Protein AF-A0A4W5Q7E8-F1 (afdb_monomer)

Nearest PDB structures (foldseek):
  8beh-assembly1_n  TM=5.334E-01  e=8.353E-01  Arabidopsis 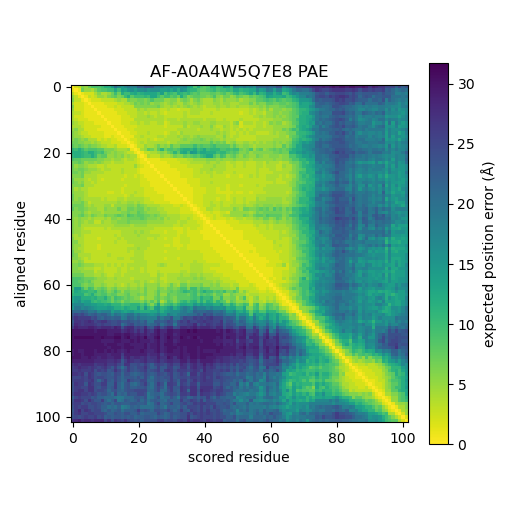thaliana
  8ca5-assembly1_W  TM=6.083E-01  e=1.810E+00  Mus musculus
  7dgs-assembly1_O  TM=5.477E-01  e=2.587E+00  Bos taurus

Secondary structure (DSSP, 8-state):
--HHHHHHHHHHHHHHHHH---HHHHHHHHHHHHHGGG---HHHHHHHHHHHHHHHHHHHHHS-SS-------S-SSS-SSSHHHHHHHHHHHS---GGG--

Radius of gyration: 17.14 Å; Cα contacts (8 Å, |Δi|>4): 45; chains: 1; bounding box: 54×20×30 Å

Mean predicted aligned error: 12.56 Å

Organism: NCBI:txid62062

Solvent-accessible surface area (backbone atoms only — not comparable to full-atom values): 6351 Å² total; per-residue (Å²): 130,57,71,69,60,53,52,51,54,50,52,52,54,52,48,52,56,73,74,44,91,47,65,68,59,47,53,49,48,55,51,51,56,58,71,50,64,78,66,70,55,67,68,61,50,50,51,53,52,54,50,51,51,51,26,50,52,38,23,70,76,67,75,39,48,46,69,67,76,83,80,71,68,92,80,79,82,87,70,100,72,60,77,66,55,59,51,50,53,53,61,56,69,50,74,54,69,77,90,75,77,122

InterPro domains:
  IPR008011 Complex 1 LYR protein domain [PF05347] (20-57)
  IPR040330 LYR motif-containing protein 1 [PTHR14273] (1-100)
  IPR045294 LYRM1, LYR domain [cd20261] (8-68)

pLDDT: mean 73.58, std 14.27, range [37.31, 89.81]

Structure (mmCIF, N/CA/C/O backbone):
data_AF-A0A4W5Q7E8-F1
#
_entry.id   AF-A0A4W5Q7E8-F1
#
loop_
_atom_site.group_PDB
_atom_site.id
_atom_site.type_symbol
_atom_site.label_atom_id
_atom_site.label_alt_id
_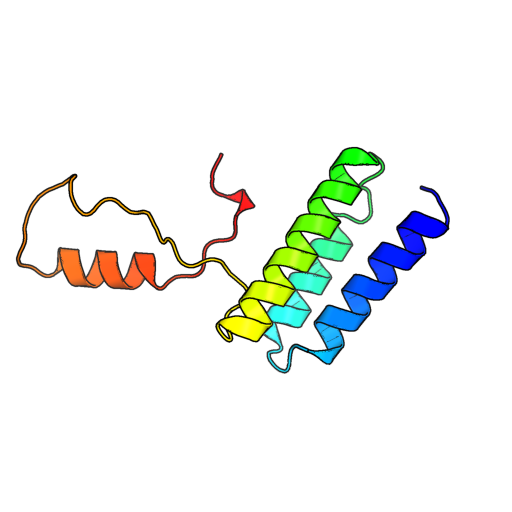atom_site.label_comp_id
_atom_site.label_asym_id
_atom_site.label_entity_id
_atom_site.label_seq_id
_atom_site.pdbx_PDB_ins_code
_atom_site.Cartn_x
_atom_site.Cartn_y
_atom_site.Cartn_z
_atom_site.occupancy
_atom_site.B_iso_or_equiv
_atom_site.auth_seq_id
_atom_site.auth_comp_id
_atom_site.auth_asym_id
_atom_site.auth_atom_id
_atom_site.pdbx_PDB_model_num
ATOM 1 N N . MET A 1 1 ? -13.959 3.168 14.969 1.00 60.72 1 MET A N 1
ATOM 2 C CA . MET A 1 1 ? -13.667 3.667 13.604 1.00 60.72 1 MET A CA 1
ATOM 3 C C . MET A 1 1 ? -14.818 4.525 13.108 1.00 60.72 1 MET A C 1
ATOM 5 O O . MET A 1 1 ? -15.963 4.116 13.254 1.00 60.72 1 MET A O 1
ATOM 9 N N . THR A 1 2 ? -14.532 5.681 12.510 1.00 78.38 2 THR A N 1
ATOM 10 C CA . THR A 1 2 ? -15.559 6.539 11.894 1.00 78.38 2 THR A CA 1
ATOM 11 C C . THR A 1 2 ? -15.922 6.053 10.484 1.00 78.38 2 THR A C 1
ATOM 13 O O . THR A 1 2 ? -15.083 5.491 9.775 1.00 78.38 2 THR A O 1
ATOM 16 N N . THR A 1 3 ? -17.160 6.295 10.042 1.00 74.94 3 THR A N 1
ATOM 17 C CA . THR A 1 3 ? -17.656 5.919 8.701 1.00 74.94 3 THR A CA 1
ATOM 18 C C . THR A 1 3 ? -16.816 6.535 7.576 1.00 74.94 3 THR A C 1
ATOM 20 O O . THR A 1 3 ? -16.521 5.874 6.583 1.00 74.94 3 THR A O 1
ATOM 23 N N . ALA A 1 4 ? -16.342 7.771 7.770 1.00 75.00 4 ALA A N 1
ATOM 24 C CA . ALA A 1 4 ? -15.451 8.460 6.836 1.00 75.00 4 ALA A CA 1
ATOM 25 C C . ALA A 1 4 ? -14.114 7.720 6.640 1.00 75.00 4 ALA A C 1
ATOM 27 O O . ALA A 1 4 ? -13.683 7.512 5.506 1.00 75.00 4 ALA A O 1
ATOM 28 N N . THR A 1 5 ? -13.500 7.244 7.730 1.00 81.00 5 THR A N 1
ATOM 29 C CA . THR A 1 5 ? -12.238 6.484 7.672 1.00 81.00 5 THR A CA 1
ATOM 30 C C . THR A 1 5 ? -12.433 5.154 6.943 1.00 81.00 5 THR A C 1
ATOM 32 O O . THR A 1 5 ? -11.615 4.765 6.113 1.00 81.00 5 THR A O 1
ATOM 35 N N . ARG A 1 6 ? -13.558 4.469 7.190 1.00 82.31 6 ARG A N 1
ATOM 36 C CA . ARG A 1 6 ? -13.902 3.215 6.502 1.00 82.31 6 ARG A CA 1
ATOM 37 C C . ARG A 1 6 ? -14.043 3.414 4.989 1.00 82.31 6 ARG A C 1
ATOM 39 O O . ARG A 1 6 ? -13.516 2.615 4.219 1.00 82.31 6 ARG A O 1
ATOM 46 N N . ASN A 1 7 ? -14.700 4.491 4.562 1.00 86.38 7 ASN A N 1
ATOM 47 C CA . ASN A 1 7 ? -14.868 4.808 3.142 1.00 86.38 7 ASN A CA 1
ATOM 48 C C . ASN A 1 7 ? -13.529 5.130 2.458 1.00 86.38 7 ASN A C 1
ATOM 50 O O . ASN A 1 7 ? -13.303 4.697 1.329 1.00 86.38 7 ASN A O 1
ATOM 54 N N . GLN A 1 8 ? -12.615 5.823 3.147 1.00 85.81 8 GLN A N 1
ATOM 55 C CA . GLN A 1 8 ? -11.262 6.078 2.638 1.00 85.81 8 GLN A CA 1
ATOM 56 C C . GLN A 1 8 ? -10.469 4.782 2.430 1.00 85.81 8 GLN A C 1
ATOM 58 O O . GLN A 1 8 ? -9.892 4.585 1.361 1.00 85.81 8 GLN A O 1
ATOM 63 N N . VAL A 1 9 ? -10.490 3.873 3.410 1.00 85.75 9 VAL A N 1
ATOM 64 C CA . VAL A 1 9 ? -9.826 2.558 3.324 1.00 85.75 9 VAL A CA 1
ATOM 65 C C . VAL A 1 9 ? -10.358 1.753 2.135 1.00 85.75 9 VAL A C 1
ATOM 67 O O . VAL A 1 9 ? -9.576 1.215 1.351 1.00 85.75 9 VAL A O 1
ATOM 70 N N . LEU A 1 10 ? -11.681 1.712 1.956 1.00 86.50 10 LEU A N 1
ATOM 71 C CA . LEU A 1 10 ? -12.310 1.010 0.834 1.00 86.50 10 LEU A CA 1
ATOM 72 C C . LEU A 1 10 ? -11.946 1.631 -0.519 1.00 86.50 10 LEU A C 1
ATOM 74 O O . LEU A 1 10 ? -11.642 0.903 -1.463 1.00 86.50 10 LEU A O 1
ATOM 78 N N . SER A 1 11 ? -11.936 2.962 -0.610 1.00 88.31 11 SER A N 1
ATOM 79 C CA . SER A 1 11 ? -11.531 3.677 -1.824 1.00 88.31 11 SER A CA 1
ATOM 80 C C . SER A 1 11 ? -10.096 3.322 -2.232 1.00 88.31 11 SER A C 1
ATOM 82 O O . SER A 1 11 ? -9.848 2.959 -3.384 1.00 88.31 11 SER A O 1
ATOM 84 N N . GLN A 1 12 ? -9.163 3.323 -1.273 1.00 84.88 12 GLN A N 1
ATOM 85 C CA . GLN A 1 12 ? -7.768 2.945 -1.517 1.00 84.88 12 GLN A CA 1
ATOM 86 C C . GLN A 1 12 ? -7.638 1.480 -1.956 1.00 84.88 12 GLN A C 1
ATOM 88 O O . GLN A 1 12 ? -6.952 1.193 -2.937 1.00 84.88 12 GLN A O 1
ATOM 93 N N . TYR A 1 13 ? -8.353 0.558 -1.306 1.00 84.50 13 TYR A N 1
ATOM 94 C CA . TYR A 1 13 ? -8.370 -0.854 -1.700 1.00 84.50 13 TYR A CA 1
ATOM 95 C C . TYR A 1 13 ? -8.834 -1.046 -3.154 1.00 84.50 13 TYR A C 1
ATOM 97 O O . TYR A 1 13 ? -8.177 -1.734 -3.941 1.00 84.50 13 TYR A O 1
ATOM 105 N N . MET A 1 14 ? -9.927 -0.385 -3.546 1.00 84.81 14 MET A N 1
ATOM 106 C CA . MET A 1 14 ? -10.443 -0.457 -4.917 1.00 84.81 14 MET A CA 1
ATOM 107 C C . MET A 1 14 ? -9.478 0.163 -5.926 1.00 84.81 14 MET A C 1
ATOM 109 O O . MET A 1 14 ? -9.315 -0.360 -7.029 1.00 84.81 14 MET A O 1
ATOM 113 N N . ARG A 1 15 ? -8.797 1.252 -5.555 1.00 85.44 15 ARG A N 1
ATOM 114 C CA . ARG A 1 15 ? -7.789 1.891 -6.404 1.00 85.44 15 ARG A CA 1
ATOM 115 C C . ARG A 1 15 ? -6.626 0.943 -6.687 1.00 85.44 15 ARG A C 1
ATOM 117 O O . ARG A 1 15 ? -6.280 0.782 -7.852 1.00 85.44 15 ARG A O 1
ATOM 124 N N . VAL A 1 16 ? -6.096 0.256 -5.670 1.00 83.44 16 VAL A N 1
ATOM 125 C CA . VAL A 1 16 ? -5.028 -0.750 -5.843 1.00 83.44 16 VAL A CA 1
ATOM 126 C C . VAL A 1 16 ? -5.452 -1.856 -6.809 1.00 83.44 16 VAL A C 1
ATOM 128 O O . VAL A 1 16 ? -4.675 -2.221 -7.691 1.00 83.44 16 VAL A O 1
ATOM 131 N N . PHE A 1 17 ? -6.685 -2.353 -6.679 1.00 81.50 17 PHE A N 1
ATOM 132 C CA . PHE A 1 17 ? -7.214 -3.411 -7.541 1.00 81.50 17 PHE A CA 1
ATOM 133 C C . PHE A 1 17 ? -7.345 -2.973 -9.008 1.00 81.50 17 PHE A C 1
ATOM 135 O O . PHE A 1 17 ? -7.093 -3.765 -9.908 1.00 81.50 17 PHE A O 1
ATOM 142 N N . ARG A 1 18 ? -7.706 -1.707 -9.259 1.00 80.94 18 ARG A N 1
ATOM 143 C CA . ARG A 1 18 ? -7.899 -1.172 -10.620 1.00 80.94 18 ARG A CA 1
ATOM 144 C C . ARG A 1 18 ? -6.599 -0.840 -11.345 1.00 80.94 18 ARG A C 1
ATOM 146 O O . ARG A 1 18 ? -6.560 -0.935 -12.563 1.00 80.94 18 ARG A O 1
ATOM 153 N N . ILE A 1 19 ? -5.567 -0.408 -10.622 1.00 77.62 19 ILE A N 1
ATOM 154 C CA . ILE A 1 19 ? -4.296 0.021 -11.234 1.00 77.62 19 ILE A CA 1
ATOM 155 C C . ILE A 1 19 ? -3.282 -1.119 -11.389 1.00 77.62 19 ILE A C 1
ATOM 157 O O . ILE A 1 19 ? -2.263 -0.949 -12.056 1.00 77.62 19 ILE A O 1
ATOM 161 N N . SER A 1 20 ? -3.501 -2.250 -10.712 1.00 75.44 20 SER A N 1
ATOM 162 C CA . SER A 1 20 ? -2.504 -3.314 -10.602 1.00 75.44 20 SER A CA 1
ATOM 163 C C . SER A 1 20 ? -2.886 -4.534 -11.433 1.00 75.44 20 SER A C 1
ATOM 165 O O . SER A 1 20 ? -3.544 -5.442 -10.938 1.00 75.44 20 SER A O 1
ATOM 167 N N . ASP A 1 21 ? -2.342 -4.643 -12.646 1.00 75.25 21 ASP A N 1
ATOM 168 C CA . ASP A 1 21 ? -2.473 -5.863 -13.471 1.00 75.25 21 ASP A CA 1
ATOM 169 C C . ASP A 1 21 ? -1.674 -7.057 -12.915 1.00 75.25 21 ASP A C 1
ATOM 171 O O . ASP A 1 21 ? -1.783 -8.203 -13.358 1.00 75.25 21 ASP A O 1
ATOM 175 N N . ARG A 1 22 ? -0.817 -6.800 -11.924 1.00 80.69 22 ARG A N 1
ATOM 176 C CA . ARG A 1 22 ? 0.063 -7.801 -11.326 1.00 80.69 22 ARG A CA 1
ATOM 177 C C . ARG A 1 22 ? -0.621 -8.460 -10.137 1.00 80.69 22 ARG A C 1
ATOM 179 O O . ARG A 1 22 ? -0.721 -7.871 -9.061 1.00 80.69 22 ARG A O 1
ATOM 186 N N . ARG A 1 23 ? -0.979 -9.736 -10.306 1.00 81.06 23 ARG A N 1
ATOM 187 C CA . ARG A 1 23 ? -1.629 -10.573 -9.278 1.00 81.06 23 ARG A CA 1
ATOM 188 C C . ARG A 1 23 ? -0.936 -10.527 -7.914 1.00 81.06 23 ARG A C 1
ATOM 190 O O . ARG A 1 23 ? -1.620 -10.472 -6.899 1.00 81.06 23 ARG A O 1
ATOM 197 N N . TYR A 1 24 ? 0.398 -10.496 -7.884 1.00 80.31 24 TYR A N 1
ATOM 198 C CA . TYR A 1 24 ? 1.145 -10.473 -6.623 1.00 80.31 24 TYR A CA 1
ATOM 199 C C . TYR A 1 24 ? 0.928 -9.179 -5.817 1.00 80.31 24 TYR A C 1
ATOM 201 O O . TYR A 1 24 ? 0.913 -9.236 -4.594 1.00 80.31 24 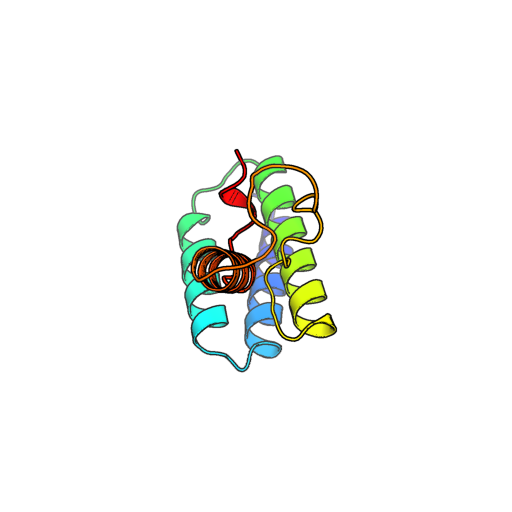TYR A O 1
ATOM 209 N N . ILE A 1 25 ? 0.718 -8.030 -6.478 1.00 80.94 25 ILE A N 1
ATOM 210 C CA . ILE A 1 25 ? 0.448 -6.747 -5.804 1.00 80.94 25 ILE A CA 1
ATOM 211 C C . ILE A 1 25 ? -0.931 -6.801 -5.148 1.00 80.94 25 ILE A C 1
ATOM 213 O O . ILE A 1 25 ? -1.097 -6.411 -3.997 1.00 80.94 25 ILE A O 1
ATOM 217 N N . VAL A 1 26 ? -1.915 -7.337 -5.872 1.00 84.06 26 VAL A N 1
ATOM 218 C CA . VAL A 1 26 ? -3.286 -7.484 -5.373 1.00 84.06 26 VAL A CA 1
ATOM 219 C C . VAL A 1 26 ? -3.342 -8.458 -4.192 1.00 84.06 26 VAL A C 1
ATOM 221 O O . VAL A 1 26 ? -3.977 -8.157 -3.184 1.00 84.06 26 VAL A O 1
ATOM 224 N N . GLN A 1 27 ? -2.652 -9.599 -4.283 1.00 84.88 27 GLN A N 1
ATOM 225 C CA . GLN A 1 27 ? -2.583 -10.589 -3.200 1.00 84.88 27 GLN A CA 1
ATOM 226 C C . GLN A 1 27 ? -1.882 -10.041 -1.952 1.00 84.88 27 GLN A C 1
ATOM 228 O O . GLN A 1 27 ? -2.355 -10.255 -0.833 1.00 84.88 27 GLN A O 1
ATOM 233 N N . GLU A 1 28 ? -0.776 -9.314 -2.125 1.00 85.50 28 GLU A N 1
ATOM 234 C CA . GLU A 1 28 ? -0.087 -8.672 -1.006 1.00 85.50 28 GLU A CA 1
ATOM 235 C C . GLU A 1 28 ? -0.984 -7.615 -0.355 1.00 85.50 28 GLU A C 1
ATOM 237 O O . GLU A 1 28 ? -1.167 -7.642 0.861 1.00 85.50 28 GLU A O 1
ATOM 242 N N . ALA A 1 29 ? -1.611 -6.741 -1.150 1.00 86.06 29 ALA A N 1
ATOM 243 C CA . ALA A 1 29 ? -2.537 -5.739 -0.639 1.00 86.06 29 ALA A CA 1
ATOM 244 C C . ALA A 1 29 ? -3.663 -6.399 0.168 1.00 86.06 29 ALA A C 1
ATOM 246 O O . ALA A 1 29 ? -3.871 -6.046 1.324 1.00 86.06 29 ALA A O 1
ATOM 247 N N . GLN A 1 30 ? -4.334 -7.418 -0.379 1.00 87.38 30 GLN A N 1
ATOM 248 C CA . GLN A 1 30 ? -5.367 -8.173 0.341 1.00 87.38 30 GLN A CA 1
ATOM 249 C C . GLN A 1 30 ? -4.875 -8.729 1.680 1.00 87.38 30 GLN A C 1
ATOM 251 O O . GLN A 1 30 ? -5.590 -8.643 2.679 1.00 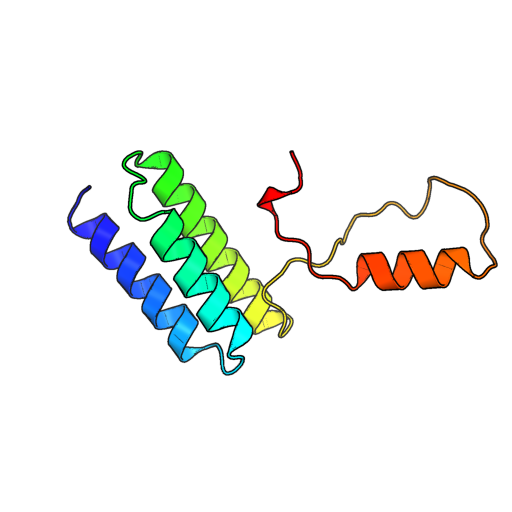87.38 30 GLN A O 1
ATOM 256 N N . THR A 1 31 ? -3.661 -9.277 1.708 1.00 88.50 31 THR A N 1
ATOM 257 C CA . THR A 1 31 ? -3.054 -9.811 2.932 1.00 88.50 31 THR A CA 1
ATOM 258 C C . THR A 1 31 ? -2.846 -8.704 3.966 1.00 88.50 31 THR A C 1
ATOM 260 O O . THR A 1 31 ? -3.256 -8.863 5.113 1.00 88.50 31 THR A O 1
ATOM 263 N N . LEU A 1 32 ? -2.300 -7.557 3.553 1.00 86.62 32 LEU A N 1
ATOM 264 C CA . LEU A 1 32 ? -2.051 -6.408 4.428 1.00 86.62 32 LEU A CA 1
ATOM 265 C C . LEU A 1 32 ? -3.352 -5.788 4.961 1.00 86.62 32 LEU A C 1
ATOM 267 O O . LEU A 1 32 ? -3.463 -5.526 6.156 1.00 86.62 32 LEU A O 1
ATOM 271 N N . PHE A 1 33 ? -4.372 -5.610 4.115 1.00 88.06 33 PHE A N 1
ATOM 272 C CA . PHE A 1 33 ? -5.677 -5.094 4.550 1.00 88.06 33 PHE A CA 1
ATOM 273 C C . PHE A 1 33 ? -6.362 -6.034 5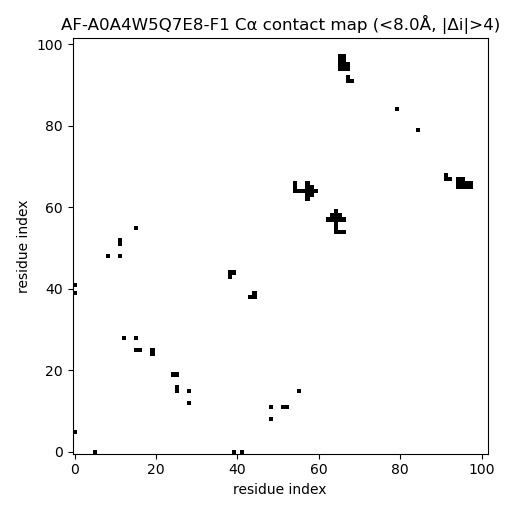.553 1.00 88.06 33 PHE A C 1
ATOM 275 O O . PHE A 1 33 ? -6.993 -5.559 6.495 1.00 88.06 33 PHE A O 1
ATOM 282 N N . ARG A 1 34 ? -6.215 -7.358 5.394 1.00 88.44 34 ARG A N 1
ATOM 283 C CA . ARG A 1 34 ? -6.732 -8.342 6.361 1.00 88.44 34 ARG A CA 1
ATOM 284 C C . ARG A 1 34 ? -5.958 -8.328 7.677 1.00 88.44 34 ARG A C 1
ATOM 286 O O . ARG A 1 34 ? -6.577 -8.361 8.733 1.00 88.44 34 ARG A O 1
ATOM 293 N N . GLN A 1 35 ? -4.628 -8.246 7.632 1.00 88.00 35 GLN A N 1
ATOM 294 C CA . GLN A 1 35 ? -3.796 -8.136 8.839 1.00 88.00 35 GLN A CA 1
ATOM 295 C C . GLN A 1 35 ? -4.142 -6.879 9.645 1.00 88.00 35 GLN A C 1
ATOM 297 O O . GLN A 1 35 ? -4.249 -6.930 10.867 1.00 88.00 35 GLN A O 1
ATOM 302 N N . ASN A 1 36 ? -4.422 -5.779 8.949 1.00 86.00 36 ASN A N 1
ATOM 303 C CA . ASN A 1 36 ? -4.793 -4.507 9.556 1.00 86.00 36 ASN A CA 1
ATOM 304 C C . ASN A 1 36 ? -6.291 -4.401 9.898 1.00 86.00 36 ASN A C 1
ATOM 306 O O . ASN A 1 36 ? -6.760 -3.330 10.265 1.00 86.00 36 ASN A O 1
ATOM 310 N N . GLN A 1 37 ? -7.071 -5.483 9.808 1.00 85.44 37 GLN A N 1
ATOM 311 C CA . GLN A 1 37 ? -8.511 -5.433 10.085 1.00 85.44 37 GLN A CA 1
ATOM 312 C C . GLN A 1 37 ? -8.830 -5.088 11.549 1.00 85.44 37 GLN A C 1
ATOM 314 O O . GLN A 1 37 ? -9.863 -4.482 11.822 1.00 85.44 37 GLN A O 1
ATOM 319 N N . GLN A 1 38 ? -7.950 -5.467 12.481 1.00 85.69 38 GLN A N 1
ATOM 320 C CA . GLN A 1 38 ? -8.114 -5.213 13.919 1.00 85.69 38 GLN A CA 1
ATOM 321 C C . GLN A 1 38 ? -7.485 -3.882 14.373 1.00 85.69 38 GLN A C 1
ATOM 323 O O . GLN A 1 38 ? -7.552 -3.527 15.553 1.00 85.69 38 GLN A O 1
ATOM 328 N N . LEU A 1 39 ? -6.866 -3.124 13.457 1.00 85.69 39 LEU A N 1
ATOM 329 C CA . LEU A 1 39 ? -6.287 -1.819 13.772 1.00 85.69 39 LEU A CA 1
ATOM 330 C C . LEU A 1 39 ? -7.404 -0.836 14.120 1.00 85.69 39 LEU A C 1
ATOM 332 O O . LEU A 1 39 ? -8.230 -0.473 13.286 1.00 85.69 39 LEU A O 1
ATOM 336 N N . THR A 1 40 ? -7.412 -0.416 15.381 1.00 86.06 40 THR A N 1
ATOM 337 C CA . THR A 1 40 ? -8.438 0.483 15.926 1.00 86.06 40 THR A CA 1
ATOM 338 C C . THR A 1 40 ? -7.891 1.893 16.158 1.00 86.06 40 THR A C 1
ATOM 340 O O . THR A 1 40 ? -8.663 2.850 16.209 1.00 86.06 40 THR A O 1
ATOM 343 N N . ASP A 1 41 ? -6.564 2.031 16.251 1.00 89.81 41 ASP A N 1
ATOM 344 C CA . ASP A 1 41 ? -5.885 3.312 16.434 1.00 89.81 41 ASP A CA 1
ATOM 345 C C . ASP A 1 41 ? -5.946 4.181 15.168 1.00 89.81 41 ASP A C 1
ATOM 347 O O . ASP A 1 41 ? -5.515 3.783 14.082 1.00 89.81 41 ASP A O 1
ATOM 351 N N . GLN A 1 42 ? -6.465 5.397 15.325 1.00 86.25 42 GLN A N 1
ATOM 352 C CA . GLN A 1 42 ? -6.726 6.312 14.218 1.00 86.25 42 GLN A CA 1
ATOM 353 C C . GLN A 1 42 ? -5.434 6.832 13.572 1.00 86.25 42 GLN A C 1
ATOM 355 O O . GLN A 1 42 ? -5.390 6.993 12.351 1.00 86.25 42 GLN A O 1
ATOM 360 N N . GLU A 1 43 ? -4.383 7.083 14.357 1.00 87.81 43 GLU A N 1
ATOM 361 C CA . GLU A 1 43 ? -3.094 7.553 13.833 1.00 87.81 43 GLU A CA 1
ATOM 362 C C . GLU A 1 43 ? -2.385 6.459 13.032 1.00 87.81 43 GLU A C 1
ATOM 364 O O . GLU A 1 43 ? -1.888 6.705 11.931 1.00 87.81 43 GLU A O 1
ATOM 369 N N . SER A 1 44 ? -2.418 5.222 13.519 1.00 86.44 44 SER A N 1
ATOM 370 C CA . SER A 1 44 ? -1.898 4.069 12.785 1.00 86.44 44 SER A CA 1
ATOM 371 C C . SER A 1 44 ? -2.647 3.835 11.468 1.00 86.44 44 SER A C 1
ATOM 373 O O . SER A 1 44 ? -2.012 3.614 10.437 1.00 86.44 44 SER A O 1
ATOM 375 N N . ILE A 1 45 ? -3.980 3.978 11.448 1.00 86.38 45 ILE A N 1
ATOM 376 C CA . ILE A 1 45 ? -4.766 3.881 10.206 1.00 86.38 45 ILE A CA 1
ATOM 377 C C . ILE A 1 45 ? -4.350 4.967 9.204 1.00 86.38 45 ILE A C 1
ATOM 379 O O . ILE A 1 45 ? -4.143 4.663 8.027 1.00 86.38 45 ILE A O 1
ATOM 383 N N . LYS A 1 46 ? -4.179 6.221 9.647 1.00 87.75 46 LYS A N 1
ATOM 384 C CA . LYS A 1 46 ? -3.712 7.314 8.773 1.00 87.75 46 LYS A CA 1
ATOM 385 C C . LYS A 1 46 ? -2.334 7.021 8.182 1.00 87.75 46 LYS A C 1
ATOM 387 O O . LYS A 1 46 ? -2.140 7.230 6.987 1.00 87.75 46 LYS A O 1
ATOM 392 N N . LYS A 1 47 ? -1.400 6.499 8.985 1.00 87.19 47 LYS A N 1
ATOM 393 C CA . LYS A 1 47 ? -0.067 6.095 8.508 1.00 87.19 47 LYS A CA 1
ATOM 394 C C . LYS A 1 47 ? -0.161 5.005 7.439 1.00 87.19 47 LYS A C 1
ATOM 396 O O . LYS A 1 47 ? 0.467 5.137 6.393 1.00 87.19 47 LYS A O 1
ATOM 401 N N . CYS A 1 48 ? -0.992 3.982 7.650 1.00 86.25 48 CYS A N 1
ATOM 402 C CA . CYS A 1 48 ? -1.218 2.933 6.652 1.00 86.25 48 CYS A CA 1
ATOM 403 C C . CYS A 1 48 ? -1.835 3.472 5.351 1.00 86.25 48 CYS A C 1
ATOM 405 O O . CYS A 1 48 ? -1.469 3.021 4.265 1.00 86.25 48 CYS A O 1
ATOM 407 N N . LEU A 1 49 ? -2.759 4.434 5.443 1.00 87.31 49 LEU A N 1
A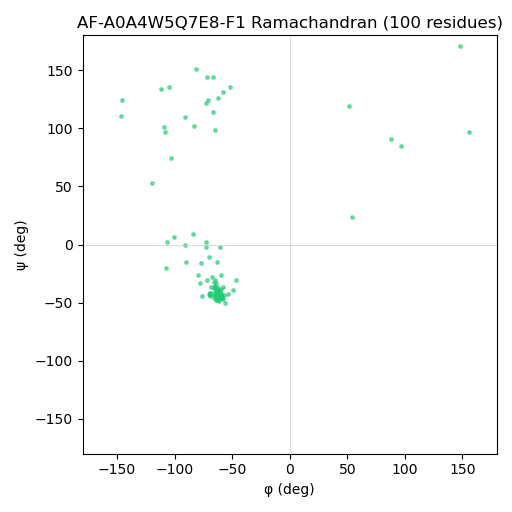TOM 408 C CA . LEU A 1 49 ? -3.358 5.083 4.273 1.00 87.31 49 LEU A CA 1
ATOM 409 C C . LEU A 1 49 ? -2.325 5.901 3.490 1.00 87.31 49 LEU A C 1
ATOM 411 O O . LEU A 1 49 ? -2.241 5.750 2.272 1.00 87.31 49 LEU A O 1
ATOM 415 N N . ALA A 1 50 ? -1.512 6.702 4.182 1.00 88.00 50 ALA A N 1
ATOM 416 C CA . ALA A 1 50 ? -0.439 7.482 3.568 1.00 88.00 50 ALA A CA 1
ATOM 417 C C . ALA A 1 50 ? 0.610 6.579 2.896 1.00 88.00 50 ALA A C 1
ATOM 419 O O . ALA A 1 50 ? 1.040 6.847 1.776 1.00 88.00 50 ALA A O 1
ATOM 420 N N . GLU A 1 51 ? 0.979 5.463 3.536 1.00 86.31 51 GLU A N 1
ATOM 421 C CA . GLU A 1 51 ? 1.877 4.475 2.933 1.00 86.31 51 GLU A CA 1
ATOM 422 C C . GLU A 1 51 ? 1.264 3.843 1.673 1.00 86.31 51 GLU A C 1
ATOM 424 O O . GLU A 1 51 ? 1.950 3.710 0.657 1.00 86.31 51 GLU A O 1
ATOM 429 N N . CYS A 1 52 ? -0.021 3.468 1.708 1.00 86.31 52 CYS A N 1
ATOM 430 C CA . CYS A 1 52 ? -0.714 2.934 0.532 1.00 86.31 52 CYS A CA 1
ATOM 431 C C . CYS A 1 52 ? -0.696 3.923 -0.636 1.00 86.31 52 CYS A C 1
ATOM 433 O O . CYS A 1 52 ? -0.410 3.525 -1.765 1.00 86.31 52 CYS A O 1
ATOM 435 N N . GLU A 1 53 ? -0.964 5.200 -0.372 1.00 87.19 53 GLU A N 1
ATOM 436 C CA . GLU A 1 53 ? -0.953 6.242 -1.396 1.00 87.19 53 GLU A CA 1
ATOM 437 C C . GLU A 1 53 ? 0.440 6.432 -2.005 1.00 87.19 53 GLU A C 1
ATOM 439 O O . GLU A 1 53 ? 0.579 6.407 -3.230 1.00 87.19 53 GLU A O 1
ATOM 444 N N . ALA A 1 54 ? 1.483 6.474 -1.172 1.00 86.19 54 ALA A N 1
ATOM 445 C CA . ALA A 1 54 ? 2.864 6.534 -1.642 1.00 86.19 54 ALA A CA 1
ATOM 446 C C . ALA A 1 54 ? 3.228 5.319 -2.518 1.00 86.19 54 ALA 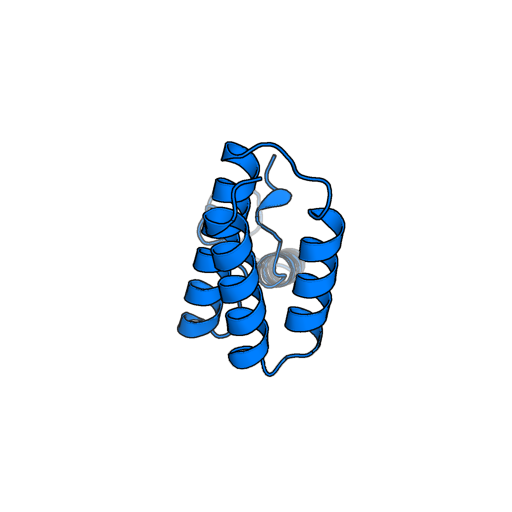A C 1
ATOM 448 O O . ALA A 1 54 ? 3.843 5.465 -3.574 1.00 86.19 54 ALA A O 1
ATOM 449 N N . ARG A 1 55 ? 2.816 4.101 -2.135 1.00 84.44 55 ARG A N 1
ATOM 450 C CA . ARG A 1 55 ? 3.056 2.889 -2.945 1.00 84.44 55 ARG A CA 1
ATOM 451 C C . ARG A 1 55 ? 2.345 2.943 -4.296 1.00 84.44 55 ARG A C 1
ATOM 453 O O . ARG A 1 55 ? 2.912 2.503 -5.298 1.00 84.44 55 ARG A O 1
ATOM 460 N N . ILE A 1 56 ? 1.122 3.473 -4.335 1.00 84.44 56 ILE A N 1
ATOM 461 C CA . ILE A 1 56 ? 0.368 3.682 -5.577 1.00 84.44 56 ILE A CA 1
ATOM 462 C C . ILE A 1 56 ? 1.108 4.675 -6.476 1.00 84.44 56 ILE A C 1
ATOM 464 O O . ILE A 1 56 ? 1.317 4.387 -7.652 1.00 84.44 56 ILE A O 1
ATOM 468 N N . GLU A 1 57 ? 1.546 5.806 -5.929 1.00 85.31 57 GLU A N 1
ATOM 469 C CA . GLU A 1 57 ? 2.258 6.847 -6.672 1.00 85.31 57 GLU A CA 1
ATOM 470 C C . GLU A 1 57 ? 3.581 6.331 -7.263 1.00 85.31 57 GLU A C 1
ATOM 472 O O . GLU A 1 57 ? 3.812 6.436 -8.470 1.00 85.31 57 GLU A O 1
ATOM 477 N N . ILE A 1 58 ? 4.407 5.661 -6.450 1.00 81.56 58 ILE A N 1
ATOM 478 C CA . ILE A 1 58 ? 5.654 5.017 -6.899 1.00 81.56 58 ILE A CA 1
ATOM 479 C C . ILE A 1 58 ? 5.343 3.931 -7.943 1.00 81.56 58 ILE A C 1
ATOM 481 O O . ILE A 1 58 ? 6.048 3.802 -8.947 1.00 81.56 58 ILE A O 1
ATOM 485 N N . G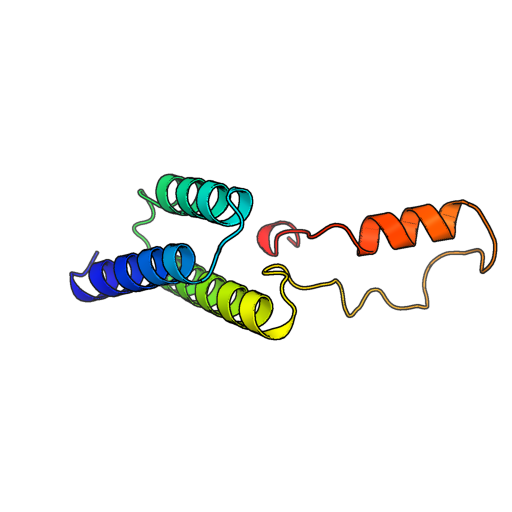LY A 1 59 ? 4.272 3.160 -7.740 1.00 81.00 59 GLY A N 1
ATOM 486 C CA . GLY A 1 59 ? 3.809 2.130 -8.665 1.00 81.00 59 GLY A CA 1
ATOM 487 C C . GLY A 1 59 ? 3.435 2.688 -10.035 1.00 81.00 59 GLY A C 1
ATOM 488 O O . GLY A 1 59 ? 3.838 2.115 -11.046 1.00 81.00 59 GLY A O 1
ATOM 489 N N . LEU A 1 60 ? 2.733 3.820 -10.073 1.00 82.25 60 LEU A N 1
ATOM 490 C CA . LEU A 1 60 ? 2.360 4.511 -11.307 1.00 82.25 60 LEU A CA 1
ATOM 491 C C . LEU A 1 60 ? 3.581 5.121 -12.003 1.00 82.25 60 LEU A C 1
ATOM 493 O O . LEU A 1 60 ? 3.741 4.959 -13.212 1.00 82.25 60 LEU A O 1
ATOM 497 N N . HIS A 1 61 ? 4.470 5.768 -11.250 1.00 81.62 61 HIS A N 1
ATOM 498 C CA . HIS A 1 61 ? 5.610 6.479 -11.822 1.00 81.62 61 HIS A CA 1
ATOM 499 C C . HIS A 1 61 ? 6.741 5.536 -12.276 1.00 81.62 61 HIS A C 1
ATOM 501 O O . HIS A 1 61 ? 7.265 5.659 -13.382 1.00 81.62 61 HIS A O 1
ATOM 507 N N . TYR A 1 62 ? 7.091 4.538 -11.459 1.00 78.25 62 TYR A N 1
ATOM 508 C CA . TYR A 1 62 ? 8.232 3.643 -11.698 1.00 78.25 62 TYR A CA 1
ATOM 509 C C . TYR A 1 62 ? 7.844 2.224 -12.138 1.00 78.25 62 TYR A C 1
ATOM 511 O O . TYR A 1 62 ? 8.726 1.368 -12.286 1.00 78.25 62 TYR A O 1
ATOM 519 N N . ARG A 1 63 ? 6.545 1.929 -12.313 1.00 76.38 63 ARG A N 1
ATOM 520 C CA . ARG A 1 63 ? 6.012 0.571 -12.576 1.00 76.38 63 ARG A CA 1
ATOM 521 C C . ARG A 1 63 ? 6.449 -0.462 -11.530 1.00 76.38 63 ARG A C 1
ATOM 523 O O . ARG A 1 63 ? 6.514 -1.666 -11.809 1.00 76.38 63 ARG A O 1
ATOM 530 N N . ASN A 1 64 ? 6.798 -0.001 -10.333 1.00 74.25 64 ASN A N 1
ATOM 531 C CA . ASN A 1 64 ? 7.233 -0.809 -9.205 1.00 74.25 64 ASN A CA 1
ATOM 532 C C . ASN A 1 64 ? 6.753 -0.127 -7.918 1.00 74.25 64 ASN A C 1
ATOM 534 O O . ASN A 1 64 ? 7.287 0.928 -7.605 1.00 74.25 64 ASN A O 1
ATOM 538 N N . PRO A 1 65 ? 5.787 -0.694 -7.176 1.00 74.44 65 PRO A N 1
ATOM 539 C CA . PRO A 1 65 ? 5.149 -0.022 -6.038 1.00 74.44 65 PRO A CA 1
ATOM 540 C C . PRO A 1 65 ? 6.037 0.090 -4.793 1.00 74.44 65 PRO A C 1
ATOM 542 O O . PRO A 1 65 ? 5.617 0.650 -3.787 1.00 74.44 65 PRO A O 1
ATOM 545 N N . TYR A 1 66 ? 7.256 -0.449 -4.834 1.00 72.44 66 TYR A N 1
ATOM 546 C CA . TYR A 1 66 ? 8.189 -0.368 -3.719 1.00 72.44 66 TYR A CA 1
ATOM 547 C C . TYR A 1 66 ? 9.288 0.647 -4.007 1.00 72.44 66 TYR A C 1
ATOM 549 O O . TYR A 1 66 ? 9.876 0.612 -5.100 1.00 72.44 66 TYR A O 1
ATOM 557 N N . PRO A 1 67 ? 9.628 1.494 -3.020 1.00 64.44 67 PRO A N 1
ATOM 558 C CA . PRO A 1 67 ? 10.746 2.405 -3.155 1.00 64.44 67 PRO A CA 1
ATOM 559 C C . PRO A 1 67 ? 12.017 1.602 -3.432 1.00 64.44 67 PRO A C 1
ATOM 561 O O . PRO A 1 67 ? 12.330 0.612 -2.764 1.00 64.44 67 PRO A O 1
ATOM 564 N N . ARG A 1 68 ? 12.764 2.020 -4.454 1.00 62.31 68 ARG A N 1
ATOM 565 C CA . ARG A 1 68 ? 14.125 1.515 -4.642 1.00 62.31 68 ARG A CA 1
ATOM 566 C C . ARG A 1 68 ? 15.005 2.136 -3.549 1.00 62.31 68 ARG A C 1
ATOM 568 O O . ARG A 1 68 ? 14.797 3.299 -3.221 1.00 62.31 68 ARG A O 1
ATOM 575 N N . PRO A 1 69 ? 16.001 1.427 -2.996 1.00 59.06 69 PRO A N 1
ATOM 576 C CA . PRO A 1 69 ? 16.950 2.041 -2.072 1.00 59.06 69 PRO A CA 1
ATOM 577 C C . PRO A 1 69 ? 17.778 3.100 -2.821 1.00 59.06 69 PRO A C 1
ATOM 579 O O . PRO A 1 69 ? 18.717 2.753 -3.541 1.00 59.06 69 PRO A O 1
ATOM 582 N N . ILE A 1 70 ? 17.404 4.379 -2.699 1.00 58.34 70 ILE A N 1
ATOM 583 C CA . ILE A 1 70 ? 18.071 5.503 -3.383 1.00 58.34 70 ILE A CA 1
ATOM 584 C C . ILE A 1 70 ? 19.363 5.904 -2.645 1.00 58.34 70 ILE A C 1
ATOM 586 O O . ILE A 1 70 ? 20.328 6.314 -3.282 1.00 58.34 70 ILE A O 1
ATOM 590 N N . TYR A 1 71 ? 19.452 5.657 -1.332 1.00 54.38 71 TYR A N 1
ATOM 591 C CA . TYR A 1 71 ? 20.567 6.105 -0.486 1.00 54.38 71 TYR A CA 1
ATOM 592 C C . TYR A 1 71 ? 21.326 4.957 0.185 1.00 54.38 71 TYR A C 1
ATOM 594 O O . TYR A 1 71 ? 21.510 4.953 1.396 1.00 54.38 71 TYR A O 1
ATOM 602 N N . LEU A 1 72 ? 21.794 3.967 -0.580 1.00 50.16 72 LEU A N 1
ATOM 603 C CA . LEU A 1 72 ? 22.946 3.205 -0.089 1.00 50.16 72 LEU A CA 1
ATOM 604 C C . LEU A 1 72 ? 24.189 4.025 -0.473 1.00 50.16 72 LEU A C 1
ATOM 606 O O . LEU A 1 72 ? 24.520 4.019 -1.669 1.00 50.16 72 LEU A O 1
ATOM 610 N N . PRO A 1 73 ? 24.817 4.770 0.465 1.00 51.84 73 PRO A N 1
ATOM 611 C CA . PRO A 1 73 ? 25.988 5.576 0.156 1.00 51.84 73 PRO A CA 1
ATOM 612 C C . PRO A 1 73 ? 27.022 4.707 -0.557 1.00 51.84 73 PRO A C 1
ATOM 614 O O . PRO A 1 73 ? 27.267 3.560 -0.184 1.00 51.84 73 PRO A O 1
ATOM 617 N N . LEU A 1 74 ? 27.607 5.251 -1.625 1.00 53.16 74 LEU A N 1
ATOM 618 C CA . LEU A 1 74 ? 28.665 4.584 -2.388 1.00 53.16 74 LEU A CA 1
ATOM 619 C C . LEU A 1 74 ? 29.926 4.353 -1.533 1.00 53.16 74 LEU A C 1
ATOM 621 O O . LEU A 1 74 ? 30.793 3.572 -1.917 1.00 53.16 74 LEU A O 1
ATOM 625 N N . MET A 1 75 ? 30.013 5.027 -0.383 1.00 52.19 75 MET A N 1
ATOM 626 C CA . MET A 1 75 ? 31.144 5.000 0.530 1.00 52.19 75 MET A CA 1
ATOM 627 C C . MET A 1 75 ? 30.804 4.244 1.805 1.00 52.19 75 MET A C 1
ATOM 629 O O . MET A 1 75 ? 30.142 4.753 2.703 1.00 52.19 75 MET A O 1
ATOM 633 N N . GLY A 1 76 ? 31.278 3.006 1.854 1.00 55.84 76 GLY A N 1
ATOM 634 C CA . GLY A 1 76 ? 31.228 2.154 3.030 1.00 55.84 76 GLY A CA 1
ATOM 635 C C . GLY A 1 76 ? 31.274 0.690 2.625 1.00 55.84 76 GLY A C 1
ATOM 636 O O . GLY A 1 76 ? 30.237 0.108 2.334 1.00 55.84 76 GLY A O 1
ATOM 637 N N . LEU A 1 77 ? 32.477 0.103 2.670 1.00 47.81 77 LEU A N 1
ATOM 638 C CA . LEU A 1 77 ? 32.801 -1.330 2.542 1.00 47.81 77 LEU A CA 1
ATOM 639 C C . LEU A 1 77 ? 33.223 -1.822 1.141 1.00 47.81 77 LEU A C 1
ATOM 641 O O . LEU A 1 77 ? 32.459 -2.398 0.373 1.00 47.81 77 LEU A O 1
ATOM 645 N N . ALA A 1 78 ? 34.525 -1.631 0.906 1.00 50.09 78 ALA A N 1
ATOM 646 C CA . ALA A 1 78 ? 35.497 -2.577 0.352 1.00 50.09 78 ALA A CA 1
ATOM 647 C C . ALA A 1 78 ? 35.178 -3.313 -0.969 1.00 50.09 78 ALA A C 1
ATOM 649 O O . ALA A 1 78 ? 34.341 -4.209 -1.048 1.00 50.09 78 ALA A O 1
ATOM 650 N N . THR A 1 79 ? 36.054 -3.054 -1.947 1.00 51.97 79 THR A N 1
ATOM 651 C CA . THR A 1 79 ? 36.303 -3.757 -3.223 1.00 51.97 79 THR A CA 1
ATOM 652 C C . THR A 1 79 ? 35.457 -3.314 -4.424 1.00 51.97 79 THR A C 1
ATOM 654 O O . THR A 1 79 ? 34.415 -3.868 -4.758 1.00 51.97 79 THR A O 1
ATOM 657 N N . GLN A 1 80 ? 35.999 -2.337 -5.160 1.00 53.38 80 GLN A N 1
ATOM 658 C CA . GLN A 1 80 ? 35.509 -1.844 -6.455 1.00 53.38 80 GLN A CA 1
ATOM 659 C C . GLN A 1 80 ? 35.479 -2.902 -7.586 1.00 53.38 80 GLN A C 1
ATOM 661 O O . GLN A 1 80 ? 35.024 -2.595 -8.685 1.00 53.38 80 GLN A O 1
ATOM 666 N N . LYS A 1 81 ? 35.921 -4.151 -7.367 1.00 51.56 81 LYS A N 1
ATOM 667 C CA . LYS A 1 81 ? 35.891 -5.231 -8.372 1.00 51.56 81 LYS A CA 1
ATOM 668 C C . LYS A 1 81 ? 35.622 -6.594 -7.717 1.00 51.56 81 LYS A C 1
ATOM 670 O O . LYS A 1 81 ? 36.369 -7.012 -6.841 1.00 51.56 81 LYS A O 1
ATOM 675 N N . GLY A 1 82 ? 34.580 -7.309 -8.166 1.00 57.94 82 GLY A N 1
ATOM 676 C CA . GLY A 1 82 ? 34.372 -8.729 -7.830 1.00 57.94 82 GLY A CA 1
ATOM 677 C C . GLY A 1 82 ? 32.915 -9.209 -7.719 1.00 57.94 82 GLY A C 1
ATOM 678 O O . GLY A 1 82 ? 31.968 -8.423 -7.697 1.00 57.94 82 GLY A O 1
ATOM 679 N N . ARG A 1 83 ? 32.735 -10.539 -7.606 1.00 58.06 83 ARG A N 1
ATOM 680 C CA . ARG A 1 83 ? 31.446 -11.270 -7.456 1.00 58.06 83 ARG A CA 1
ATOM 681 C C . ARG A 1 83 ? 30.498 -10.673 -6.396 1.00 58.06 83 ARG A C 1
ATOM 683 O O . ARG A 1 83 ? 29.280 -10.740 -6.571 1.00 58.06 83 ARG A O 1
ATOM 690 N N . LYS A 1 84 ? 31.036 -10.052 -5.337 1.00 56.16 84 LYS A N 1
ATOM 691 C CA . LYS A 1 84 ? 30.272 -9.409 -4.249 1.00 56.16 84 LYS A CA 1
ATOM 692 C C . LYS A 1 84 ? 29.490 -8.164 -4.705 1.00 56.16 84 LYS A C 1
ATOM 694 O O . LYS A 1 84 ? 28.397 -7.925 -4.198 1.00 56.16 84 LYS A O 1
ATOM 699 N N . LEU A 1 85 ? 29.957 -7.460 -5.743 1.00 61.41 85 LEU A N 1
ATOM 700 C CA . LEU A 1 85 ? 29.270 -6.301 -6.328 1.00 61.41 85 LEU A CA 1
ATOM 701 C C . LEU A 1 85 ? 27.979 -6.710 -7.057 1.00 61.41 85 LEU A C 1
ATOM 703 O O . LEU A 1 85 ? 26.936 -6.083 -6.886 1.00 61.41 85 LEU A O 1
ATOM 707 N N . LYS A 1 86 ? 28.006 -7.817 -7.817 1.00 62.53 86 LYS A N 1
ATOM 708 C CA . LYS A 1 86 ? 26.800 -8.367 -8.469 1.00 62.53 86 LYS A CA 1
ATOM 709 C C . LYS A 1 86 ? 25.768 -8.833 -7.437 1.00 62.53 86 LYS A C 1
ATOM 711 O O . LYS A 1 86 ? 24.575 -8.608 -7.629 1.00 62.53 86 LYS A O 1
ATOM 716 N N . ALA A 1 87 ? 26.207 -9.448 -6.336 1.00 64.25 87 ALA A N 1
ATOM 717 C CA . ALA A 1 87 ? 25.320 -9.832 -5.237 1.00 64.25 87 ALA A CA 1
ATOM 718 C C . ALA A 1 87 ? 24.683 -8.601 -4.564 1.00 64.25 87 ALA A C 1
ATOM 720 O O . ALA A 1 87 ? 23.465 -8.570 -4.400 1.00 64.25 87 ALA A O 1
ATOM 721 N N . GLN A 1 88 ? 25.460 -7.547 -4.285 1.00 61.84 88 GLN A N 1
ATOM 722 C CA . GLN A 1 88 ? 24.940 -6.266 -3.785 1.00 61.84 88 GLN A CA 1
ATOM 723 C C . GLN A 1 88 ? 23.951 -5.611 -4.757 1.00 61.84 88 GLN A C 1
ATOM 725 O O . GLN A 1 88 ? 22.873 -5.197 -4.343 1.00 61.84 88 GLN A O 1
ATOM 730 N N . GLN A 1 89 ? 24.256 -5.559 -6.056 1.00 66.62 89 GLN A N 1
ATOM 731 C CA . GLN A 1 89 ? 23.330 -5.038 -7.067 1.00 66.62 89 GLN A CA 1
ATOM 732 C C . GLN A 1 89 ? 22.021 -5.837 -7.115 1.00 66.62 89 GLN A C 1
ATOM 734 O O . GLN A 1 89 ? 20.948 -5.248 -7.231 1.00 66.62 89 GLN A O 1
ATOM 739 N N . ARG A 1 90 ? 22.075 -7.171 -6.984 1.00 65.56 90 ARG A N 1
ATOM 740 C CA . ARG A 1 90 ? 20.868 -8.011 -6.888 1.00 65.56 90 ARG A CA 1
ATOM 741 C C . ARG A 1 90 ? 20.080 -7.715 -5.613 1.00 65.56 90 ARG A C 1
ATOM 743 O O . ARG A 1 90 ? 18.866 -7.593 -5.691 1.00 65.56 90 ARG A O 1
ATOM 750 N N . MET A 1 91 ? 20.749 -7.537 -4.474 1.00 61.97 91 MET A N 1
ATOM 751 C CA . MET A 1 91 ? 20.108 -7.158 -3.207 1.00 61.97 91 MET A CA 1
ATOM 752 C C . MET A 1 91 ? 19.465 -5.763 -3.265 1.00 61.97 91 MET A C 1
ATOM 754 O O . MET A 1 91 ? 18.406 -5.577 -2.680 1.00 61.97 91 MET A O 1
ATOM 758 N N . ARG A 1 92 ? 20.041 -4.815 -4.022 1.00 59.53 92 ARG A N 1
ATOM 759 C CA . ARG A 1 92 ? 19.470 -3.474 -4.284 1.00 59.53 92 ARG A CA 1
ATOM 760 C C . ARG A 1 92 ? 18.264 -3.504 -5.227 1.00 59.53 92 ARG A C 1
ATOM 762 O O . ARG A 1 92 ? 17.388 -2.655 -5.129 1.00 59.53 92 ARG A O 1
ATOM 769 N N . LYS A 1 93 ? 18.224 -4.462 -6.158 1.00 63.31 93 LYS A N 1
ATOM 770 C CA . LYS A 1 93 ? 17.086 -4.670 -7.070 1.00 63.31 93 LYS A CA 1
ATOM 771 C C . LYS A 1 93 ? 15.909 -5.377 -6.400 1.00 63.31 93 LYS A C 1
ATOM 773 O O . LYS A 1 93 ? 14.821 -5.363 -6.969 1.00 63.31 93 LYS A O 1
ATOM 778 N N . LYS A 1 94 ? 16.112 -6.004 -5.236 1.00 63.62 94 LYS A N 1
ATOM 779 C CA . LYS A 1 94 ? 15.017 -6.619 -4.488 1.00 63.62 94 LYS A CA 1
ATOM 780 C C . LYS A 1 94 ? 14.160 -5.511 -3.868 1.00 63.62 94 LYS A C 1
ATOM 782 O O . LYS A 1 94 ? 14.703 -4.713 -3.103 1.00 63.62 94 LYS A O 1
ATOM 787 N N . PRO A 1 95 ? 12.856 -5.448 -4.182 1.00 55.97 95 PRO A N 1
ATOM 788 C CA . PRO A 1 95 ? 11.952 -4.568 -3.465 1.00 55.97 95 PRO A CA 1
ATOM 789 C C . PRO A 1 95 ? 11.924 -5.011 -2.002 1.00 55.97 95 PRO A C 1
ATOM 791 O O . PRO A 1 95 ? 11.728 -6.192 -1.715 1.00 55.97 95 PRO A O 1
ATOM 794 N N . LYS A 1 96 ? 12.183 -4.078 -1.087 1.00 58.16 96 LYS A N 1
ATOM 795 C CA . LYS A 1 96 ? 11.972 -4.295 0.342 1.00 58.16 96 LYS A CA 1
ATOM 796 C C . LYS A 1 96 ? 10.822 -3.397 0.788 1.00 58.16 96 LYS A C 1
ATOM 798 O O . LYS A 1 96 ? 10.811 -2.225 0.4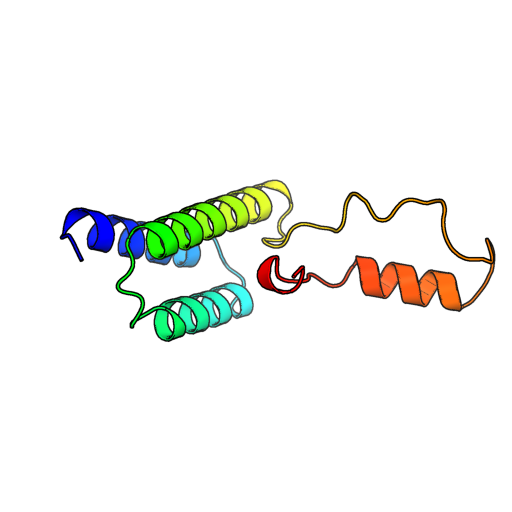09 1.00 58.16 96 LYS A O 1
ATOM 803 N N . PRO A 1 97 ? 9.863 -3.923 1.556 1.00 50.50 97 PRO A N 1
ATOM 804 C CA . PRO A 1 97 ? 8.827 -3.098 2.145 1.00 50.50 97 PRO A CA 1
ATOM 805 C C . PRO A 1 97 ? 9.421 -2.142 3.189 1.00 50.50 97 PRO A C 1
ATOM 807 O O . PRO A 1 97 ? 10.354 -2.496 3.912 1.00 50.50 97 PRO A O 1
ATOM 810 N N . VAL A 1 98 ? 8.866 -0.930 3.256 1.00 51.00 98 VAL A N 1
ATOM 811 C CA . VAL A 1 98 ? 9.338 0.173 4.116 1.00 51.00 98 VAL A CA 1
ATOM 812 C C . VAL A 1 98 ? 9.306 -0.201 5.606 1.00 51.00 98 VAL A C 1
ATOM 814 O O . VAL A 1 98 ? 10.149 0.259 6.367 1.00 51.00 98 VAL A O 1
ATOM 817 N N . TYR A 1 99 ? 8.432 -1.128 6.005 1.00 51.91 99 TYR A N 1
ATOM 818 C CA . TYR A 1 99 ? 8.287 -1.610 7.384 1.00 51.91 99 TYR A CA 1
ATOM 819 C C . TYR A 1 99 ? 9.419 -2.525 7.901 1.00 51.91 99 TYR A C 1
ATOM 821 O O . TYR A 1 99 ? 9.333 -3.016 9.018 1.00 51.91 99 TYR A O 1
ATOM 829 N N . LEU A 1 100 ? 10.471 -2.787 7.115 1.00 46.97 100 LEU A N 1
ATOM 830 C CA . LEU A 1 100 ? 11.671 -3.519 7.567 1.00 46.97 100 LEU A CA 1
ATOM 831 C C . LEU A 1 100 ? 12.858 -2.600 7.901 1.00 46.97 100 LEU A C 1
ATOM 833 O O . LEU A 1 100 ? 13.969 -3.087 8.110 1.00 46.97 100 LEU A O 1
ATOM 837 N N . VAL A 1 101 ? 12.655 -1.281 7.889 1.00 40.44 101 VAL A N 1
ATOM 838 C CA . VAL A 1 101 ? 13.653 -0.298 8.323 1.00 40.44 101 VAL A CA 1
ATOM 839 C C . VAL A 1 101 ? 13.234 0.192 9.706 1.00 40.44 101 VAL A C 1
ATOM 841 O O . VAL A 1 101 ? 12.649 1.260 9.860 1.00 40.44 101 VAL A O 1
ATOM 844 N N . THR A 1 102 ? 13.433 -0.653 10.709 1.00 37.31 102 THR A N 1
ATOM 845 C CA . THR A 1 102 ? 13.341 -0.301 12.131 1.00 37.31 102 THR A CA 1
ATOM 846 C C . THR A 1 102 ? 14.489 -0.984 12.845 1.00 37.31 102 THR A C 1
ATOM 848 O O . THR A 1 102 ? 14.806 -2.132 12.455 1.00 37.31 102 THR A O 1
#

Sequence (102 aa):
MTTATRNQVLSQYMRVFRISDRRYIVQEAQTLFRQNQQLTDQESIKKCLAECEARIEIGLHYRNPYPRPIYLPLMGLATQKGRKLKAQQRMRKKPKPVYLVT

Foldseek 3Di:
DDPVLVVLLVVLLVLQVVLDPDPVSNVVSVVVCVVCVPVPDPVVSVVVSVLSVQLSVCCVPVVGSADQCPDPPPDDDDDPDDPVVVVVVVVSPDRDHPVVPD